Protein AF-A0A254QG38-F1 (afdb_monomer)

Structure (mmCIF, N/CA/C/O backbone):
data_AF-A0A254QG38-F1
#
_entry.id   AF-A0A254QG38-F1
#
loop_
_atom_site.group_PDB
_atom_site.id
_atom_site.type_symbol
_atom_site.label_atom_id
_atom_site.label_alt_id
_atom_site.label_comp_id
_atom_site.label_asym_id
_atom_site.label_entity_id
_atom_site.label_seq_id
_atom_site.pdbx_PDB_ins_code
_atom_site.Cartn_x
_atom_site.Cartn_y
_atom_site.Cartn_z
_atom_site.occupancy
_atom_site.B_iso_or_equiv
_atom_si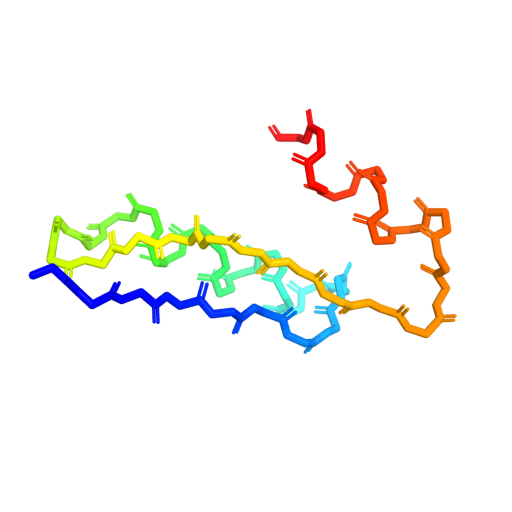te.auth_seq_id
_atom_site.auth_comp_id
_atom_site.auth_asym_id
_atom_site.auth_atom_id
_atom_site.pdbx_PDB_model_num
ATOM 1 N N . MET A 1 1 ? -13.852 -4.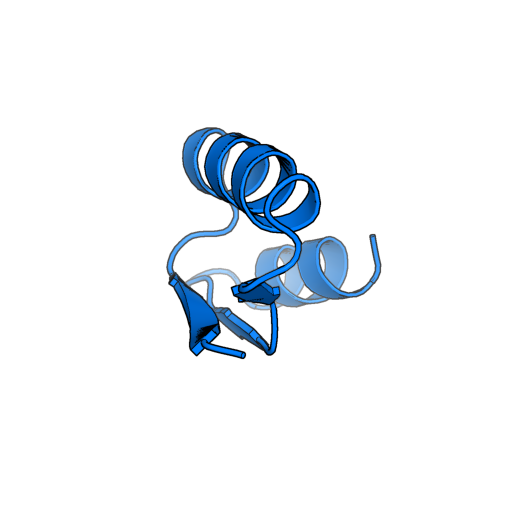702 9.151 1.00 82.19 1 MET A N 1
ATOM 2 C CA . MET A 1 1 ? -12.604 -4.202 8.546 1.00 82.19 1 MET A CA 1
ATOM 3 C C . MET A 1 1 ? -12.534 -4.669 7.096 1.00 82.19 1 MET A C 1
ATOM 5 O O . MET A 1 1 ? -12.467 -5.869 6.842 1.00 82.19 1 MET A O 1
ATOM 9 N N . LEU A 1 2 ? -12.660 -3.733 6.161 1.00 96.44 2 LEU A N 1
ATOM 10 C CA . LEU A 1 2 ? -12.637 -3.916 4.717 1.00 96.44 2 LEU A CA 1
ATOM 11 C C . LEU A 1 2 ? -11.187 -3.985 4.229 1.00 96.44 2 LEU A C 1
ATOM 13 O O . LEU A 1 2 ? -10.402 -3.071 4.463 1.00 96.44 2 LEU A O 1
ATOM 17 N N . LYS A 1 3 ? -10.838 -5.063 3.527 1.00 97.50 3 LYS A N 1
ATOM 18 C CA . LYS A 1 3 ? -9.517 -5.224 2.913 1.00 97.50 3 LYS A CA 1
ATOM 19 C C . LYS A 1 3 ? -9.513 -4.568 1.538 1.00 97.50 3 LYS A C 1
ATOM 21 O O . LYS A 1 3 ? -10.332 -4.926 0.693 1.00 97.50 3 LYS A O 1
ATOM 26 N N . VAL A 1 4 ? -8.594 -3.637 1.318 1.00 97.12 4 VAL A N 1
ATOM 27 C CA . VAL A 1 4 ? -8.508 -2.835 0.093 1.00 97.12 4 VAL A CA 1
ATOM 28 C C . VAL A 1 4 ? -7.210 -3.151 -0.643 1.00 97.12 4 VAL A C 1
ATOM 30 O O . VAL A 1 4 ? -6.127 -3.102 -0.062 1.00 97.12 4 VAL A O 1
ATOM 33 N N . GLY A 1 5 ? -7.327 -3.476 -1.929 1.00 96.81 5 GLY A N 1
ATOM 34 C CA . GLY A 1 5 ? -6.201 -3.548 -2.857 1.00 96.81 5 GLY A CA 1
ATOM 35 C C . GLY A 1 5 ? -6.184 -2.318 -3.760 1.00 96.81 5 GLY A C 1
ATOM 36 O O . GLY A 1 5 ? -7.238 -1.890 -4.229 1.00 96.81 5 GLY A O 1
ATOM 37 N N . LEU A 1 6 ? -5.002 -1.759 -4.012 1.00 96.62 6 LEU A N 1
ATOM 38 C CA . LEU A 1 6 ? -4.825 -0.587 -4.873 1.00 96.62 6 LEU A CA 1
ATOM 39 C C . LEU A 1 6 ? -4.207 -0.986 -6.220 1.00 96.62 6 LEU A C 1
ATOM 41 O O . LEU A 1 6 ? -3.168 -1.637 -6.259 1.00 96.62 6 LEU A O 1
ATOM 45 N N . VAL A 1 7 ? -4.831 -0.590 -7.331 1.00 97.12 7 VAL A N 1
ATOM 46 C CA . VAL A 1 7 ? -4.332 -0.840 -8.694 1.00 97.12 7 VAL A CA 1
ATOM 47 C C . VAL A 1 7 ? -3.933 0.494 -9.319 1.00 97.12 7 VAL A C 1
ATOM 49 O O . VAL A 1 7 ? -4.776 1.356 -9.555 1.00 97.12 7 VAL A O 1
ATOM 52 N N . GLY A 1 8 ? -2.640 0.652 -9.587 1.00 96.31 8 GLY A N 1
ATOM 53 C CA . GLY A 1 8 ? -2.005 1.877 -10.055 1.00 96.31 8 GLY A CA 1
ATOM 54 C C . GLY A 1 8 ? -1.384 2.672 -8.907 1.00 96.31 8 GLY A C 1
ATOM 55 O O . GLY A 1 8 ? -2.073 3.375 -8.176 1.00 96.31 8 GLY A O 1
ATOM 56 N N . CYS A 1 9 ? -0.056 2.657 -8.809 1.00 96.81 9 CYS A N 1
ATOM 57 C CA . CYS A 1 9 ? 0.733 3.346 -7.782 1.00 96.81 9 CYS A CA 1
ATOM 58 C C . CYS A 1 9 ? 1.160 4.759 -8.230 1.00 96.81 9 CYS A C 1
ATOM 60 O O . CYS A 1 9 ? 2.267 5.216 -7.956 1.00 96.81 9 CYS A O 1
ATOM 62 N N . GLY A 1 10 ? 0.332 5.431 -9.038 1.00 95.06 10 GLY A N 1
ATOM 63 C CA . GLY A 1 10 ? 0.549 6.817 -9.473 1.00 95.06 10 GLY A CA 1
ATOM 64 C C . GLY A 1 10 ? 0.032 7.843 -8.463 1.00 95.06 10 GLY A C 1
ATOM 65 O O . GLY A 1 10 ? -0.310 7.501 -7.337 1.00 95.06 10 GLY A O 1
ATOM 66 N N . PHE A 1 11 ? -0.098 9.098 -8.895 1.00 96.12 11 PHE A N 1
ATOM 67 C CA . PHE A 1 11 ? -0.594 10.188 -8.047 1.00 96.12 11 PHE A CA 1
ATOM 68 C C . PHE A 1 11 ? -1.959 9.876 -7.406 1.00 96.12 11 PHE A C 1
ATOM 70 O O . PHE A 1 11 ? -2.114 9.993 -6.193 1.00 96.12 11 PHE A O 1
ATOM 77 N N . MET A 1 12 ? -2.925 9.393 -8.196 1.00 95.81 12 MET A N 1
ATOM 78 C CA . MET A 1 12 ? -4.241 8.998 -7.675 1.00 95.81 12 MET A CA 1
ATOM 79 C C . MET A 1 12 ? -4.157 7.796 -6.727 1.00 95.81 12 MET A C 1
ATOM 81 O O . MET A 1 12 ? -4.837 7.781 -5.708 1.00 95.81 12 MET A O 1
ATOM 85 N N . GLY A 1 13 ? -3.279 6.829 -7.007 1.00 95.75 13 GLY A N 1
ATOM 86 C CA . GLY A 1 13 ? -3.036 5.699 -6.109 1.00 95.75 13 GLY A CA 1
ATOM 87 C C . GLY A 1 13 ? -2.551 6.149 -4.734 1.00 95.75 13 GLY A C 1
ATOM 88 O O . GLY A 1 13 ? -3.089 5.714 -3.721 1.00 95.75 13 GLY A O 1
ATOM 89 N N . SER A 1 14 ? -1.600 7.088 -4.692 1.00 95.62 14 SER A N 1
ATOM 90 C CA . SER A 1 14 ? -1.133 7.701 -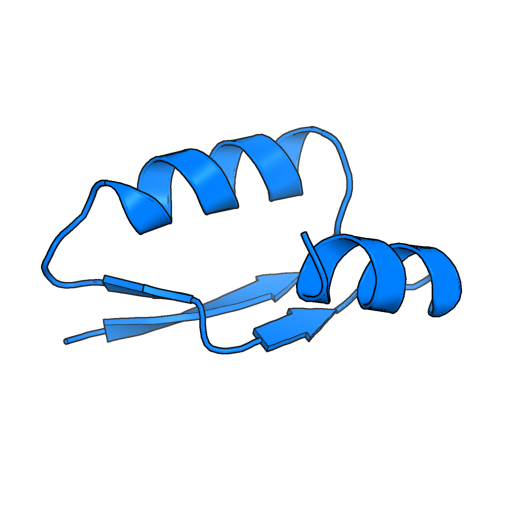3.441 1.00 95.62 14 SER A CA 1
ATOM 91 C C . SER A 1 14 ? -2.246 8.449 -2.706 1.00 95.62 14 SER A C 1
ATOM 93 O O . SER A 1 14 ? -2.383 8.298 -1.496 1.00 95.62 14 SER A O 1
ATOM 95 N N . MET A 1 15 ? -3.063 9.229 -3.421 1.00 96.62 15 MET A N 1
ATOM 96 C CA . MET A 1 15 ? -4.188 9.953 -2.816 1.00 96.62 15 MET A CA 1
ATOM 97 C C . MET A 1 15 ? -5.205 8.990 -2.192 1.00 96.62 15 MET A C 1
ATOM 99 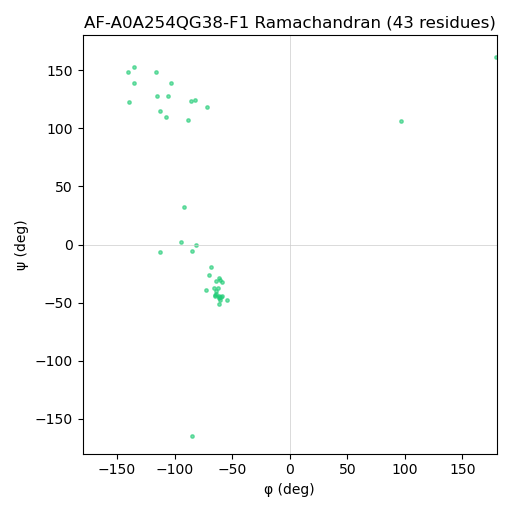O O . MET A 1 15 ? -5.615 9.189 -1.050 1.00 96.62 15 MET A O 1
ATOM 103 N N . HIS A 1 16 ? -5.565 7.915 -2.898 1.00 96.69 16 HIS A N 1
ATOM 104 C CA . HIS A 1 16 ? -6.449 6.885 -2.360 1.00 96.69 16 HIS A CA 1
ATOM 105 C C . HIS A 1 16 ? -5.829 6.160 -1.165 1.00 96.69 16 HIS A C 1
ATOM 107 O O . HIS A 1 16 ? -6.527 5.967 -0.176 1.00 96.69 16 HIS A O 1
ATOM 113 N N . ALA A 1 17 ? -4.540 5.806 -1.211 1.00 96.00 17 ALA A N 1
ATOM 114 C CA . ALA A 1 17 ? -3.862 5.162 -0.084 1.00 96.00 17 ALA A CA 1
ATOM 115 C C . ALA A 1 17 ? -3.913 6.034 1.177 1.00 96.00 17 ALA A C 1
ATOM 117 O O . ALA A 1 17 ? -4.272 5.539 2.243 1.00 96.00 17 ALA A O 1
ATOM 118 N N . ASN A 1 18 ? -3.653 7.339 1.036 1.00 95.38 18 ASN A N 1
ATOM 119 C CA . ASN A 1 18 ? -3.740 8.291 2.142 1.00 95.38 18 ASN A CA 1
ATOM 120 C C . ASN A 1 18 ? -5.155 8.349 2.731 1.00 95.38 18 ASN A C 1
ATOM 122 O O . ASN A 1 18 ? -5.320 8.245 3.943 1.00 95.38 18 ASN A O 1
ATOM 126 N N . VAL A 1 19 ? -6.186 8.467 1.890 1.00 96.31 19 VAL A N 1
ATOM 127 C CA . VAL A 1 19 ? -7.576 8.514 2.370 1.00 96.31 19 VAL A CA 1
ATOM 128 C C . VAL A 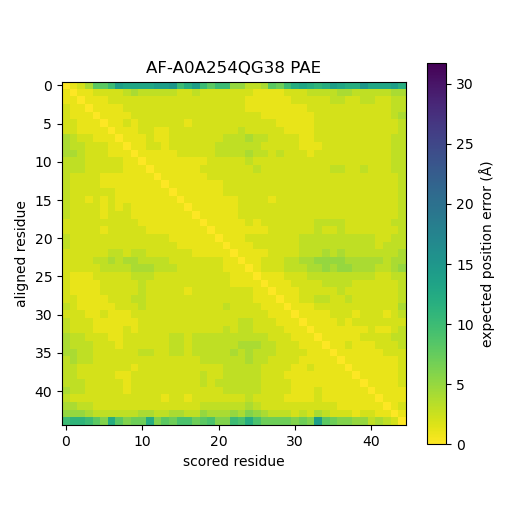1 19 ? -7.979 7.196 3.033 1.00 96.31 19 VAL A C 1
ATOM 130 O O . VAL A 1 19 ? -8.550 7.221 4.117 1.00 96.31 19 VAL A O 1
ATOM 133 N N . TYR A 1 20 ? -7.642 6.047 2.440 1.00 96.00 20 TYR A N 1
ATOM 134 C CA . TYR A 1 20 ? -7.939 4.739 3.030 1.00 96.00 20 TYR A CA 1
ATOM 135 C C . TYR A 1 20 ? -7.205 4.502 4.352 1.00 96.00 20 TYR A C 1
ATOM 137 O O . TYR A 1 20 ? -7.762 3.837 5.217 1.00 96.00 20 TYR A O 1
ATOM 145 N N . SER A 1 21 ? -6.004 5.060 4.537 1.00 92.75 21 SER A N 1
ATOM 146 C CA . SER A 1 21 ? -5.281 4.985 5.816 1.00 92.75 21 SER A CA 1
ATOM 147 C C . SER A 1 21 ? -5.938 5.784 6.947 1.00 92.75 21 SER A C 1
ATOM 149 O O . SER A 1 21 ? -5.663 5.519 8.111 1.00 92.75 21 SER A O 1
ATOM 151 N N . ALA A 1 22 ? -6.813 6.738 6.611 1.00 96.12 22 ALA A N 1
ATOM 152 C CA . ALA A 1 22 ? -7.557 7.552 7.569 1.00 96.12 22 ALA A CA 1
ATOM 153 C C . ALA A 1 22 ? -8.958 6.993 7.893 1.00 96.12 22 ALA A C 1
ATOM 155 O O . ALA A 1 22 ? -9.712 7.635 8.620 1.00 96.12 22 ALA A O 1
ATOM 156 N N . ILE A 1 23 ? -9.332 5.840 7.327 1.00 96.75 23 ILE A N 1
ATOM 157 C CA . ILE A 1 23 ? -10.620 5.179 7.568 1.00 96.75 23 ILE A CA 1
ATOM 158 C C . ILE A 1 23 ? -10.362 3.947 8.436 1.00 96.75 23 ILE A C 1
ATOM 160 O O . ILE A 1 23 ? -9.820 2.957 7.948 1.00 96.75 23 ILE A O 1
ATOM 164 N N . ASP A 1 24 ? -10.792 3.987 9.696 1.00 96.50 24 ASP A N 1
ATOM 165 C CA . ASP A 1 24 ? -10.544 2.925 10.685 1.00 96.50 24 ASP A CA 1
ATOM 166 C C . ASP A 1 24 ? -11.104 1.559 10.251 1.00 96.50 24 ASP A C 1
ATOM 168 O O . ASP A 1 24 ? -10.549 0.497 10.549 1.00 96.50 24 ASP A O 1
ATOM 172 N N . GLU A 1 25 ? -12.209 1.556 9.506 1.00 97.31 25 GLU A N 1
ATOM 173 C CA . GLU A 1 25 ? -12.828 0.337 9.006 1.00 97.31 25 GLU A CA 1
ATOM 174 C C . GLU A 1 25 ? -12.163 -0.214 7.743 1.00 97.31 25 GLU A C 1
ATOM 176 O O . GLU A 1 25 ? -12.605 -1.267 7.273 1.00 97.31 25 GLU A O 1
ATOM 181 N N . ALA A 1 26 ? -11.126 0.426 7.201 1.00 97.19 26 ALA A N 1
ATOM 182 C CA . ALA A 1 26 ? -10.415 -0.007 6.004 1.00 97.19 26 ALA A CA 1
ATOM 183 C C . ALA A 1 26 ? -8.953 -0.366 6.299 1.00 97.19 26 ALA A C 1
ATOM 185 O O . ALA A 1 26 ? -8.293 0.176 7.178 1.00 97.19 26 ALA A O 1
ATOM 186 N N . THR A 1 27 ? -8.418 -1.317 5.541 1.00 96.44 27 THR A N 1
ATOM 187 C CA . THR A 1 27 ? -7.002 -1.679 5.615 1.00 96.44 27 THR A CA 1
ATOM 188 C C . THR A 1 27 ? -6.482 -1.934 4.220 1.00 96.44 27 THR A C 1
ATOM 190 O O . THR A 1 27 ? -7.005 -2.794 3.504 1.00 96.44 27 THR A O 1
ATOM 193 N N . LEU A 1 28 ? -5.442 -1.198 3.836 1.00 95.00 28 LEU A N 1
ATOM 194 C CA . LEU A 1 28 ? -4.723 -1.458 2.600 1.00 95.00 28 LEU A CA 1
ATOM 195 C C . LEU A 1 28 ? -3.910 -2.748 2.768 1.00 95.00 28 LEU A C 1
ATOM 197 O O . LEU A 1 28 ? -3.062 -2.834 3.650 1.00 95.00 28 LEU A O 1
ATOM 201 N N . VAL A 1 29 ? -4.190 -3.765 1.954 1.00 97.00 29 VAL A N 1
ATOM 202 C CA . VAL A 1 29 ? -3.560 -5.096 2.076 1.00 97.00 29 VAL A CA 1
ATOM 203 C C . VAL A 1 29 ? -2.645 -5.445 0.909 1.00 97.00 29 VAL A C 1
ATOM 205 O O . VAL A 1 29 ? -1.991 -6.484 0.928 1.00 97.00 29 VAL A O 1
ATOM 208 N N . GLY A 1 30 ? -2.609 -4.610 -0.126 1.00 96.25 30 GLY A N 1
ATOM 209 C CA . GLY A 1 30 ? -1.762 -4.852 -1.280 1.00 96.25 30 GLY A CA 1
ATOM 210 C C . GLY A 1 30 ? -1.896 -3.779 -2.344 1.00 96.25 30 GLY A C 1
ATOM 211 O O . GLY A 1 30 ? -2.878 -3.034 -2.393 1.00 96.25 30 GLY A O 1
ATOM 212 N N . VAL A 1 31 ? -0.892 -3.734 -3.212 1.00 97.38 31 VAL A N 1
ATOM 213 C CA . VAL A 1 31 ? -0.837 -2.820 -4.348 1.00 97.38 31 VAL A CA 1
ATOM 214 C C . VAL A 1 31 ? -0.372 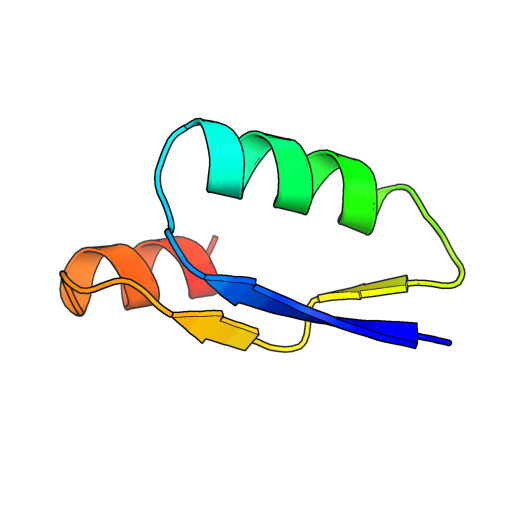-3.550 -5.603 1.00 97.38 31 VAL A C 1
ATOM 216 O O . VAL A 1 31 ? 0.363 -4.536 -5.530 1.00 97.38 31 VAL A O 1
ATOM 219 N N . PHE A 1 32 ? -0.791 -3.053 -6.758 1.00 97.38 32 PHE A N 1
ATOM 220 C CA . PHE A 1 32 ? -0.343 -3.500 -8.068 1.00 97.38 32 PHE A CA 1
ATOM 221 C C . PHE A 1 32 ? -0.055 -2.286 -8.949 1.00 97.38 32 PHE A C 1
ATOM 223 O O . PHE A 1 32 ? -0.838 -1.342 -8.983 1.00 97.38 32 PHE A O 1
ATOM 230 N N . ASP A 1 33 ? 1.026 -2.325 -9.719 1.00 97.75 33 ASP A N 1
ATOM 231 C CA . ASP A 1 33 ? 1.310 -1.367 -10.789 1.00 97.75 33 ASP A CA 1
ATOM 232 C C . ASP A 1 33 ? 1.918 -2.141 -11.965 1.00 97.75 33 ASP A C 1
ATOM 234 O O . ASP A 1 33 ? 2.601 -3.147 -11.762 1.00 97.75 33 ASP A O 1
ATOM 238 N N . ALA A 1 34 ? 1.666 -1.686 -13.194 1.00 97.12 34 ALA A N 1
ATOM 239 C CA . ALA A 1 34 ? 2.267 -2.285 -14.385 1.00 97.12 34 ALA A CA 1
ATOM 240 C C . ALA A 1 34 ? 3.802 -2.171 -14.361 1.00 97.12 34 ALA A C 1
ATOM 242 O O . ALA A 1 34 ? 4.497 -3.032 -14.899 1.00 97.12 34 ALA A O 1
ATOM 243 N N . ASN A 1 35 ? 4.336 -1.134 -13.707 1.00 97.12 35 ASN A N 1
ATOM 244 C CA . ASN A 1 35 ? 5.745 -1.049 -13.360 1.00 97.12 35 ASN A CA 1
ATOM 245 C C . ASN A 1 35 ? 5.980 -1.704 -11.987 1.00 97.12 35 ASN A C 1
ATOM 247 O O . ASN A 1 35 ? 5.640 -1.145 -10.942 1.00 97.12 35 ASN A O 1
ATOM 251 N N . GLN A 1 36 ? 6.607 -2.883 -11.992 1.00 95.88 36 GLN A N 1
ATOM 252 C CA . GLN A 1 36 ? 6.840 -3.669 -10.781 1.00 95.88 36 GLN A CA 1
ATOM 253 C C . GLN A 1 36 ? 7.730 -2.952 -9.753 1.00 95.88 36 GLN A C 1
ATOM 255 O O . GLN A 1 36 ? 7.477 -3.061 -8.555 1.00 95.88 36 GLN A O 1
ATOM 260 N N . GLU A 1 37 ? 8.752 -2.213 -10.191 1.00 96.88 37 GLU A N 1
ATOM 261 C CA . GLU A 1 37 ? 9.632 -1.454 -9.290 1.00 96.88 37 GLU A CA 1
ATOM 262 C C . GLU A 1 37 ? 8.854 -0.352 -8.576 1.00 96.88 37 GLU A C 1
ATOM 264 O O . GLU A 1 37 ? 8.956 -0.193 -7.361 1.00 96.88 37 GLU A O 1
ATOM 269 N N . LYS A 1 38 ? 7.999 0.350 -9.321 1.00 96.38 38 LYS A N 1
ATOM 270 C CA . LYS A 1 38 ? 7.115 1.380 -8.776 1.00 96.38 38 LYS A CA 1
ATOM 271 C C . LYS A 1 38 ? 6.104 0.800 -7.786 1.00 96.38 38 LYS A C 1
ATOM 273 O O . LYS A 1 38 ? 5.857 1.406 -6.748 1.00 96.38 38 LYS A O 1
ATOM 278 N N . GLY A 1 39 ? 5.547 -0.375 -8.082 1.00 97.25 39 GLY A N 1
ATOM 279 C CA . GLY A 1 39 ? 4.668 -1.100 -7.164 1.00 97.25 39 GLY A CA 1
ATOM 280 C C . GLY A 1 39 ? 5.368 -1.479 -5.857 1.00 97.25 39 GLY A C 1
ATOM 281 O O . GLY A 1 39 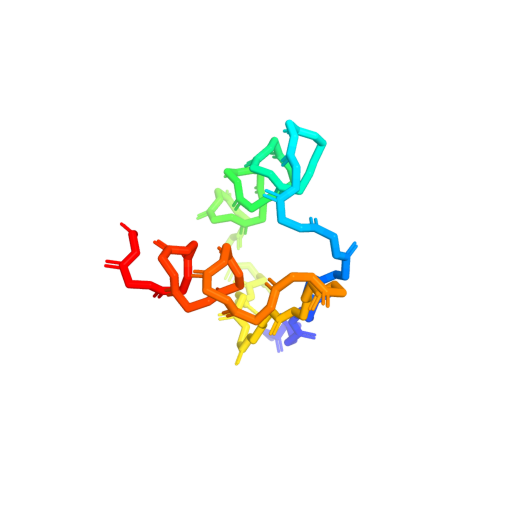? 4.827 -1.220 -4.784 1.00 97.25 39 GLY A O 1
ATOM 282 N N . LYS A 1 40 ? 6.591 -2.022 -5.938 1.00 97.00 40 LYS A N 1
ATOM 283 C CA . LYS A 1 40 ? 7.411 -2.363 -4.762 1.00 97.00 40 LYS A CA 1
ATOM 284 C C . LYS A 1 40 ? 7.748 -1.133 -3.922 1.00 97.00 40 LYS A C 1
ATOM 286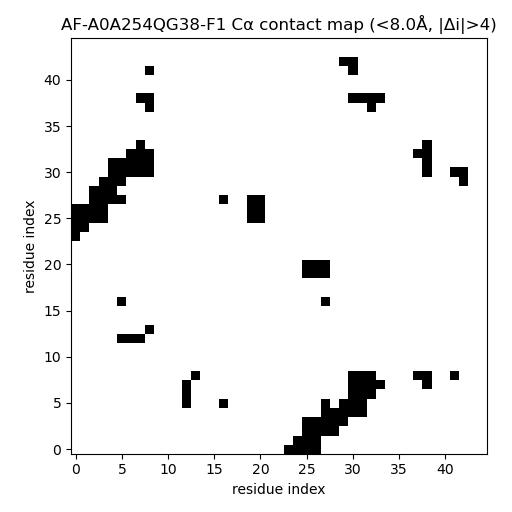 O O . LYS A 1 40 ? 7.455 -1.120 -2.734 1.00 97.00 40 LYS A O 1
ATOM 291 N N . ALA A 1 41 ? 8.265 -0.080 -4.555 1.00 96.25 41 ALA A N 1
ATOM 292 C CA . ALA A 1 41 ? 8.619 1.162 -3.872 1.00 96.25 41 ALA A CA 1
ATOM 293 C C . ALA A 1 41 ? 7.413 1.828 -3.189 1.00 96.25 41 ALA A C 1
ATOM 295 O O . ALA A 1 41 ? 7.570 2.495 -2.173 1.00 96.25 41 ALA A O 1
ATOM 296 N N . PHE A 1 42 ? 6.205 1.665 -3.739 1.00 96.06 42 PHE A N 1
ATOM 297 C CA . PHE A 1 42 ? 4.979 2.149 -3.109 1.00 96.06 42 PHE A CA 1
ATOM 298 C C . PHE A 1 42 ? 4.578 1.306 -1.893 1.00 96.06 42 PHE A C 1
ATOM 300 O O . PHE A 1 42 ? 4.104 1.862 -0.913 1.00 96.06 42 PHE A O 1
ATOM 307 N N . ALA A 1 43 ? 4.747 -0.017 -1.955 1.00 95.00 43 ALA A N 1
ATOM 308 C CA . ALA A 1 43 ? 4.388 -0.925 -0.864 1.00 95.00 43 ALA A CA 1
ATOM 309 C C . ALA A 1 43 ? 5.312 -0.808 0.362 1.00 95.00 43 ALA A C 1
ATOM 311 O O . ALA A 1 43 ? 4.899 -1.135 1.468 1.00 95.00 43 ALA A O 1
ATOM 312 N N . GLU A 1 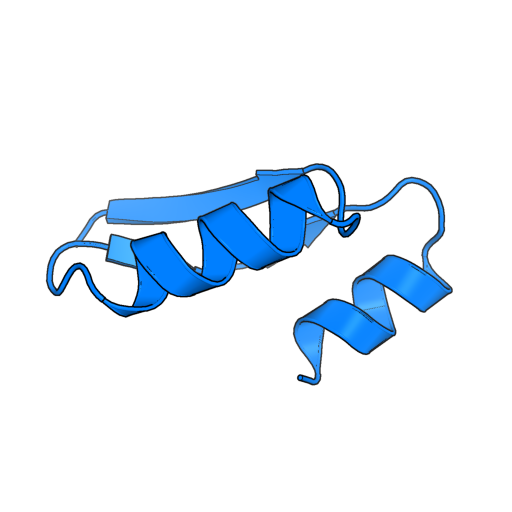44 ? 6.559 -0.381 0.157 1.00 93.62 44 GLU A N 1
ATOM 313 C CA . GLU A 1 44 ? 7.563 -0.178 1.214 1.00 93.62 44 GLU A CA 1
ATOM 314 C C . GLU A 1 44 ? 7.466 1.198 1.894 1.00 93.62 44 GLU A C 1
ATOM 316 O O . GLU A 1 44 ? 8.214 1.472 2.833 1.00 93.62 44 GLU A O 1
ATOM 321 N N . LYS A 1 45 ? 6.586 2.069 1.395 1.00 77.81 45 LYS A N 1
ATOM 322 C CA . LYS A 1 45 ? 6.428 3.455 1.835 1.00 77.81 45 LYS A CA 1
ATOM 323 C C . LYS A 1 45 ? 5.389 3.581 2.941 1.00 77.81 45 LYS A C 1
ATOM 325 O O . LYS A 1 45 ? 5.642 4.398 3.854 1.00 77.81 45 LYS A O 1
#

pLDDT: mean 95.61, std 3.53, range [77.81, 97.75]

Nearest PDB structures (foldseek):
  6jw7-assembly1_A  TM=9.407E-01  e=4.979E-03  Streptomyces kanamyceticus
  3e18-assembly1_B  TM=8.830E-01  e=4.979E-03  Listeria innocua
  6nor-assembly1_A  TM=9.456E-01  e=1.219E-02  Micromonospora echinospora
  4hkt-assembly1_D  TM=9.405E-01  e=2.601E-02  Sinorhizobium meliloti 1021
  3e18-assembly1_A  TM=7.725E-01  e=1.138E-02  Listeria innocua

Sequence (45 aa):
MLKVGLVGCGFMGSMHANVYSAIDEATLVGVFDANQEKGKAFAEK

Foldseek 3Di:
DAEDEEEALDPVSVVVVVVQVVDPVYDHDAYHYPPVVSRVVSVVD

Secondary structure (DSSP, 8-state):
-EEEEEE--SHHHHHHHHHHHT-TTEEEEEEE-SSHHHHHHHHT-

Radius of gyration: 10.07 Å; Cα contacts (8 Å, |Δi|>4): 59; chains: 1; bounding box: 22×15×25 Å

Solvent-accessible surface area (backbone atoms only — not comparable to full-atom values): 2703 Å² total; per-residue (Å²): 118,46,79,38,73,46,80,41,67,49,75,67,36,49,53,50,52,56,54,43,72,74,34,89,55,41,40,82,75,49,69,41,33,96,50,60,68,56,23,51,60,57,75,77,105

Mean predicted aligned error: 2.25 Å